Protein AF-A0A9X3I1W9-F1 (afdb_monomer_lite)

Foldseek 3Di:
DDPPPVDPPDPDPQDPVRNDDDDPVVVCVVCVVVVVVVVVVVVVVVVVVVVVVVVVVD

Radius of gyration: 24.12 Å; chains: 1; bounding box: 45×38×65 Å

Sequence (58 aa):
MNFQQEHIPKDQPASEREGYGFSLENFLEDQWMYLVGILIILGIFFYARYAWRKRNER

Organism: NCBI:txid2994553

pLDDT: mean 80.3, std 16.18, range [40.31, 98.25]

Structure (mmCIF, N/CA/C/O backbone):
data_AF-A0A9X3I1W9-F1
#
_entry.id   AF-A0A9X3I1W9-F1
#
loop_
_atom_site.group_PDB
_atom_site.id
_atom_site.type_symbol
_atom_site.label_atom_id
_atom_site.label_alt_id
_atom_site.label_comp_id
_atom_site.label_asym_id
_atom_site.label_entity_id
_atom_site.label_seq_id
_atom_site.pdbx_PDB_ins_code
_atom_site.Cartn_x
_atom_site.Cartn_y
_atom_site.Cartn_z
_atom_site.occupancy
_atom_site.B_iso_or_equiv
_atom_site.auth_seq_id
_atom_site.auth_comp_id
_atom_site.auth_asym_id
_atom_site.auth_atom_id
_atom_site.pdbx_PDB_model_num
ATOM 1 N N . MET A 1 1 ? 19.662 30.352 -43.304 1.00 40.31 1 MET A N 1
ATOM 2 C CA . MET A 1 1 ? 19.651 30.452 -41.830 1.00 40.31 1 MET A CA 1
ATOM 3 C C . MET A 1 1 ? 19.178 29.114 -41.305 1.00 40.31 1 MET A C 1
ATOM 5 O O . MET A 1 1 ? 18.054 28.730 -41.594 1.00 40.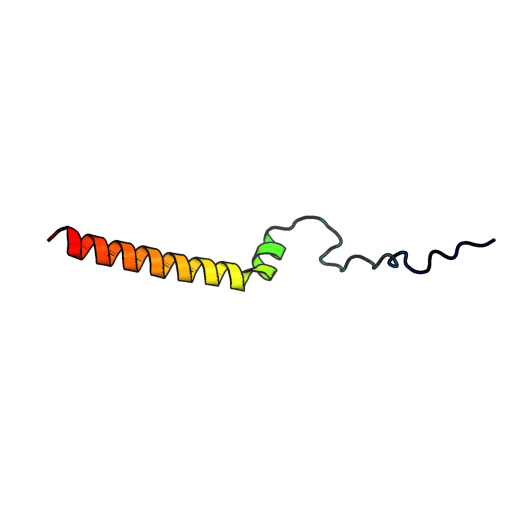31 1 MET A O 1
ATOM 9 N N . ASN A 1 2 ? 20.087 28.355 -40.697 1.00 50.22 2 ASN A N 1
ATOM 10 C CA . ASN A 1 2 ? 19.839 26.991 -40.247 1.00 50.22 2 ASN A CA 1
ATOM 11 C C . ASN A 1 2 ? 19.285 27.079 -38.819 1.00 50.22 2 ASN A C 1
ATOM 13 O O . ASN A 1 2 ? 20.024 27.421 -37.899 1.00 50.22 2 ASN A O 1
ATOM 17 N N . PHE A 1 3 ? 17.977 26.886 -38.655 1.00 53.09 3 PHE A N 1
ATOM 18 C CA . PHE A 1 3 ? 17.340 26.848 -37.342 1.00 53.09 3 PHE A CA 1
ATOM 19 C C . PHE A 1 3 ? 17.691 25.508 -36.697 1.00 53.09 3 PHE A C 1
ATOM 21 O O . PHE A 1 3 ? 16.997 24.513 -36.888 1.00 53.09 3 PHE A O 1
ATOM 28 N N . GLN A 1 4 ? 18.811 25.464 -35.978 1.00 60.50 4 GLN A N 1
ATOM 29 C CA . GLN A 1 4 ? 19.152 24.325 -35.137 1.00 60.50 4 GLN A CA 1
ATOM 30 C C . GLN A 1 4 ? 18.146 24.289 -33.982 1.00 60.50 4 GLN A C 1
ATOM 32 O O . GLN A 1 4 ? 18.251 25.048 -33.023 1.00 60.50 4 GLN A O 1
ATOM 37 N N . GLN A 1 5 ? 17.120 23.446 -34.111 1.00 62.66 5 GLN A N 1
ATOM 38 C CA . GL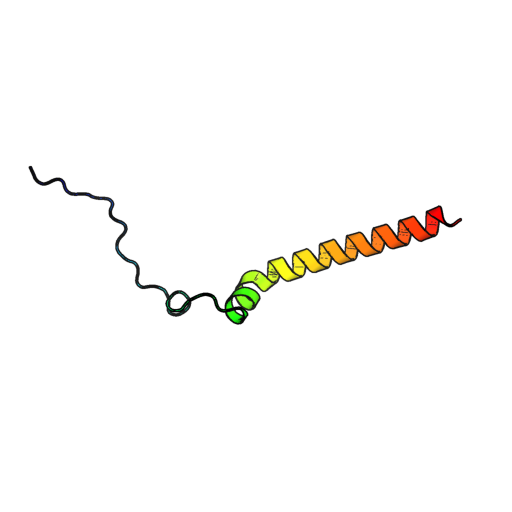N A 1 5 ? 16.233 23.088 -33.008 1.00 62.66 5 GLN A CA 1
ATOM 39 C C . GLN A 1 5 ? 17.051 22.274 -32.004 1.00 62.66 5 GLN A C 1
ATOM 41 O O . GLN A 1 5 ? 17.147 21.054 -32.082 1.00 62.66 5 GLN A O 1
ATOM 46 N N . GLU A 1 6 ? 17.682 22.979 -31.075 1.00 61.09 6 GLU A N 1
ATOM 47 C CA . GLU A 1 6 ? 18.648 22.446 -30.114 1.00 61.09 6 GLU A CA 1
ATOM 48 C C . GLU A 1 6 ? 17.992 21.559 -29.033 1.00 61.09 6 GLU A C 1
ATOM 50 O O . GLU A 1 6 ? 18.671 21.091 -28.124 1.00 61.09 6 GLU A O 1
ATOM 55 N N . HIS A 1 7 ? 16.667 21.361 -29.063 1.00 63.38 7 HIS A N 1
ATOM 56 C CA . HIS A 1 7 ? 15.890 20.774 -27.959 1.00 63.38 7 HIS A CA 1
ATOM 57 C C . HIS A 1 7 ? 14.848 19.743 -28.421 1.00 63.38 7 HIS A C 1
ATOM 59 O O . HIS A 1 7 ? 13.830 19.572 -27.753 1.00 63.38 7 HIS A O 1
ATOM 65 N N . ILE A 1 8 ? 15.045 19.056 -29.553 1.00 61.41 8 ILE A N 1
ATOM 66 C CA . ILE A 1 8 ? 14.239 17.850 -29.793 1.00 61.41 8 ILE A CA 1
ATOM 67 C C . ILE A 1 8 ? 14.776 16.777 -28.838 1.00 61.41 8 ILE A C 1
ATOM 69 O O . ILE A 1 8 ? 15.959 16.435 -28.947 1.00 61.41 8 ILE A O 1
ATOM 73 N N . PRO A 1 9 ? 13.970 16.281 -27.876 1.00 65.12 9 PRO A N 1
ATOM 74 C CA . PRO A 1 9 ? 14.404 15.208 -27.000 1.00 65.12 9 PRO A CA 1
ATOM 75 C C . PRO A 1 9 ? 14.807 14.037 -27.887 1.00 65.12 9 PRO A C 1
ATOM 77 O O . PRO A 1 9 ? 14.023 13.580 -28.714 1.00 65.12 9 PRO A O 1
ATOM 80 N N . LYS A 1 10 ? 16.061 13.606 -27.766 1.00 66.44 10 LYS A N 1
ATOM 81 C CA . LYS A 1 10 ? 16.564 12.436 -28.479 1.00 66.44 10 LYS A CA 1
ATOM 82 C C . LYS A 1 10 ? 15.655 11.262 -28.129 1.00 66.44 10 LYS A C 1
ATOM 84 O O . LYS A 1 10 ? 15.488 11.007 -26.937 1.00 66.44 10 LYS A O 1
ATOM 89 N N . ASP A 1 11 ? 15.106 10.586 -29.139 1.00 66.69 11 ASP A N 1
ATOM 90 C CA . ASP A 1 11 ? 14.331 9.359 -28.949 1.00 66.69 11 ASP A CA 1
ATOM 91 C C . ASP A 1 11 ? 15.151 8.419 -28.065 1.00 66.69 11 ASP A C 1
ATOM 93 O O . ASP A 1 11 ? 16.205 7.908 -28.462 1.00 66.69 11 ASP A O 1
ATOM 97 N N . GLN A 1 12 ? 14.722 8.283 -26.812 1.00 67.06 12 GLN A N 1
ATOM 98 C CA . GLN A 1 12 ? 15.295 7.297 -25.921 1.00 67.06 12 GLN A CA 1
ATOM 99 C C . GLN A 1 12 ? 14.690 5.966 -26.352 1.00 67.06 12 GLN A C 1
ATOM 101 O O . GLN A 1 12 ? 13.470 5.894 -26.526 1.00 67.06 12 GLN A O 1
ATOM 106 N N . PRO A 1 13 ? 15.505 4.925 -26.582 1.00 67.50 13 PRO A N 1
ATOM 107 C CA . PRO A 1 13 ? 14.940 3.605 -26.778 1.00 67.50 13 PRO A CA 1
ATOM 108 C C . PRO A 1 13 ? 14.081 3.306 -25.551 1.00 67.50 13 PRO A C 1
ATOM 110 O O . PRO A 1 13 ? 14.554 3.468 -24.424 1.00 67.50 13 PRO A O 1
ATOM 113 N N . ALA A 1 14 ? 12.823 2.927 -25.777 1.00 62.56 14 ALA A N 1
ATOM 114 C CA . ALA A 1 14 ? 11.970 2.451 -24.701 1.00 62.56 14 ALA A CA 1
ATOM 115 C C . ALA A 1 14 ? 12.743 1.366 -2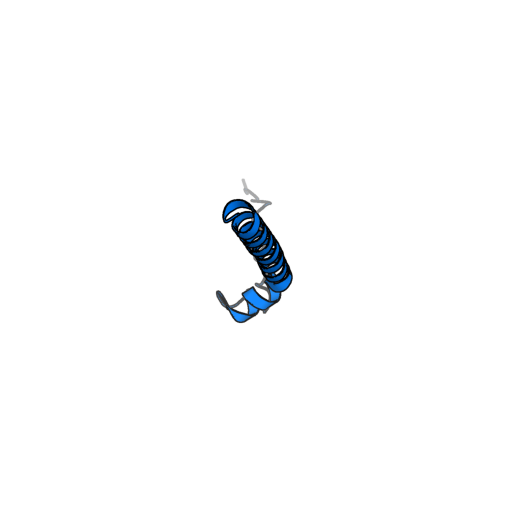3.942 1.00 62.56 14 ALA A C 1
ATOM 117 O O . ALA A 1 14 ? 13.357 0.491 -24.569 1.00 62.56 14 ALA A O 1
ATOM 118 N N . SER A 1 15 ? 12.764 1.440 -22.610 1.00 64.88 15 SER A N 1
ATOM 119 C CA . SER A 1 15 ? 13.336 0.350 -21.819 1.00 64.88 15 SER A CA 1
ATOM 120 C C . SER A 1 15 ? 12.624 -0.965 -22.177 1.00 64.88 15 SER A C 1
ATOM 122 O O . SER A 1 15 ? 11.487 -0.948 -22.653 1.00 64.88 15 SER A O 1
ATOM 124 N N . GLU A 1 16 ? 13.250 -2.129 -21.959 1.00 61.50 16 GLU A N 1
ATOM 125 C CA . GLU A 1 16 ? 12.610 -3.428 -22.261 1.00 61.50 16 GLU A CA 1
ATOM 126 C C . GLU A 1 16 ? 11.219 -3.574 -21.605 1.00 61.50 16 GLU A C 1
ATOM 128 O O . GLU A 1 16 ? 10.363 -4.290 -22.121 1.00 61.50 16 GLU A O 1
ATOM 133 N N . ARG A 1 17 ? 10.971 -2.841 -20.507 1.00 58.81 17 ARG A N 1
ATOM 134 C CA . ARG A 1 17 ? 9.683 -2.755 -19.801 1.00 58.81 17 ARG A CA 1
ATOM 135 C C . ARG A 1 17 ? 8.692 -1.753 -20.411 1.00 58.81 17 ARG A C 1
ATOM 137 O O . ARG A 1 17 ? 7.489 -1.943 -20.276 1.00 58.81 17 ARG A O 1
ATOM 144 N N . GLU A 1 18 ? 9.171 -0.708 -21.079 1.00 62.28 18 GLU A N 1
ATOM 145 C CA . GLU A 1 18 ? 8.362 0.348 -21.713 1.00 62.28 18 GLU A CA 1
ATOM 146 C C . GLU A 1 18 ? 8.006 0.038 -23.176 1.00 62.28 18 GLU A C 1
ATOM 148 O O . GLU A 1 18 ? 7.135 0.686 -23.757 1.00 62.28 18 GLU A O 1
ATOM 153 N N . GLY A 1 19 ? 8.670 -0.951 -23.782 1.00 65.00 19 GLY A N 1
ATOM 154 C CA . GLY A 1 19 ? 8.538 -1.262 -25.207 1.00 65.00 19 GLY A CA 1
ATOM 155 C C . GLY A 1 19 ? 7.185 -1.834 -25.642 1.00 65.00 19 GLY A C 1
ATOM 156 O O . GLY A 1 19 ? 6.889 -1.819 -26.834 1.00 65.00 19 GLY A O 1
ATOM 157 N N . TYR A 1 20 ? 6.347 -2.327 -24.724 1.00 64.56 20 TYR A N 1
ATOM 158 C CA . TYR A 1 20 ? 5.120 -3.042 -25.091 1.00 64.56 20 TYR A CA 1
ATOM 159 C C . TYR A 1 20 ? 3.966 -2.804 -24.106 1.00 64.56 20 TYR A C 1
ATOM 161 O O . TYR A 1 20 ? 3.68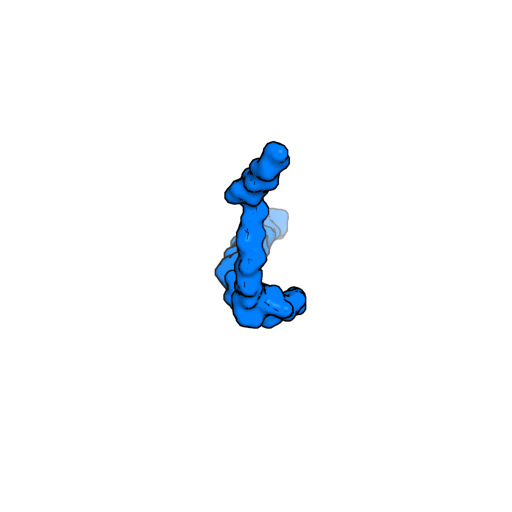3 -3.639 -23.258 1.00 64.56 20 TYR A O 1
ATOM 169 N N . GLY A 1 21 ? 3.236 -1.697 -24.285 1.00 70.25 21 GLY A N 1
ATOM 170 C CA . GLY A 1 21 ? 1.862 -1.524 -23.790 1.00 70.25 21 GLY A CA 1
ATOM 171 C C . GLY A 1 21 ? 1.646 -1.607 -22.269 1.00 70.25 21 GLY A C 1
ATOM 172 O O . GLY A 1 21 ? 2.564 -1.750 -21.470 1.00 70.25 21 GLY A O 1
ATOM 173 N N . PHE A 1 22 ? 0.386 -1.474 -21.846 1.00 75.88 22 PHE A N 1
ATOM 174 C CA . PHE A 1 22 ? 0.016 -1.636 -20.439 1.00 75.88 22 PHE A CA 1
ATOM 175 C C . PHE A 1 22 ? 0.027 -3.122 -20.056 1.00 75.88 22 PHE A C 1
ATOM 177 O O . PHE A 1 22 ? -0.766 -3.901 -20.586 1.00 75.88 22 PHE A O 1
ATOM 184 N N . SER A 1 23 ? 0.881 -3.496 -19.101 1.00 83.62 23 SER A N 1
ATOM 185 C CA . SER A 1 23 ? 0.853 -4.805 -18.441 1.00 83.62 23 SER A CA 1
ATOM 186 C C . SER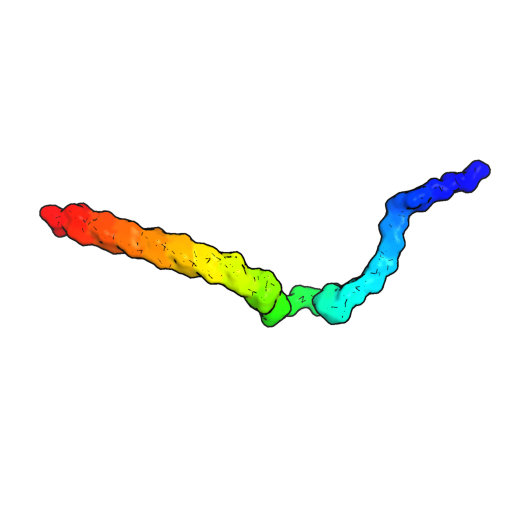 A 1 23 ? 0.347 -4.649 -17.011 1.00 83.62 23 SER A C 1
ATOM 188 O O . SER A 1 23 ? 0.921 -3.908 -16.211 1.00 83.62 23 SER A O 1
ATOM 190 N N . LEU A 1 24 ? -0.732 -5.364 -16.686 1.00 82.38 24 LEU A N 1
ATOM 191 C CA . LEU A 1 24 ? -1.338 -5.335 -15.354 1.00 82.38 24 LEU A CA 1
ATOM 192 C C . LEU A 1 24 ? -0.392 -5.924 -14.296 1.00 82.38 24 LEU A C 1
ATOM 194 O O . LEU A 1 24 ? -0.365 -5.440 -13.172 1.00 82.38 24 LEU A O 1
ATOM 198 N N . GLU A 1 25 ? 0.423 -6.912 -14.668 1.00 86.50 25 GLU A N 1
ATOM 199 C CA . GLU A 1 25 ? 1.442 -7.504 -13.795 1.00 86.50 25 GLU A CA 1
ATOM 200 C C . GLU A 1 25 ? 2.548 -6.496 -13.460 1.00 86.50 25 GLU A C 1
ATOM 202 O O . GLU A 1 25 ? 2.788 -6.236 -12.283 1.00 86.50 25 GLU A O 1
ATOM 207 N N . ASN A 1 26 ? 3.121 -5.834 -14.475 1.00 85.31 26 ASN A N 1
ATOM 208 C CA . ASN A 1 26 ? 4.153 -4.807 -14.276 1.00 85.31 26 ASN A CA 1
ATOM 209 C C . ASN A 1 26 ? 3.618 -3.638 -13.441 1.00 85.31 26 ASN A C 1
ATOM 211 O O . ASN A 1 26 ? 4.307 -3.119 -12.571 1.00 85.31 26 ASN A O 1
ATOM 215 N N . PHE A 1 27 ? 2.362 -3.241 -13.666 1.00 85.44 27 PHE A N 1
ATOM 216 C CA . PHE A 1 27 ? 1.725 -2.193 -12.877 1.00 85.44 27 PHE A CA 1
ATOM 217 C C . PHE A 1 27 ? 1.598 -2.582 -11.400 1.00 85.44 27 PHE A C 1
ATOM 219 O O . PHE A 1 27 ? 1.887 -1.770 -10.523 1.00 85.44 27 PHE A O 1
ATOM 226 N N . LEU A 1 28 ? 1.170 -3.812 -11.106 1.00 89.81 28 LEU A N 1
ATOM 227 C CA . LEU A 1 28 ? 1.066 -4.287 -9.726 1.00 89.81 28 LEU A CA 1
ATOM 228 C C . LEU A 1 28 ? 2.444 -4.403 -9.063 1.00 89.81 28 LEU A C 1
ATOM 230 O O . LEU A 1 28 ? 2.571 -4.043 -7.892 1.00 89.81 28 LEU A O 1
ATOM 234 N N . GLU A 1 29 ? 3.455 -4.866 -9.802 1.00 89.38 29 GLU A N 1
ATOM 235 C CA . GLU A 1 29 ? 4.833 -4.961 -9.316 1.00 89.38 29 GLU A CA 1
ATOM 236 C C . GLU A 1 29 ? 5.433 -3.579 -9.047 1.00 89.38 29 GLU A C 1
ATOM 238 O O . GLU A 1 29 ? 6.032 -3.387 -7.999 1.00 89.38 29 GLU A O 1
ATOM 243 N N . ASP A 1 30 ? 5.225 -2.591 -9.916 1.00 89.19 30 ASP A N 1
ATOM 244 C CA . ASP A 1 30 ? 5.794 -1.250 -9.737 1.00 89.19 30 ASP A CA 1
ATOM 245 C C . ASP A 1 30 ? 5.046 -0.438 -8.666 1.00 89.19 30 ASP A C 1
ATOM 247 O O . ASP A 1 30 ? 5.639 0.380 -7.958 1.00 89.19 30 ASP A O 1
ATOM 251 N N . GLN A 1 31 ? 3.734 -0.653 -8.518 1.00 92.69 31 GLN A N 1
ATOM 252 C CA . GLN A 1 31 ? 2.875 0.138 -7.626 1.00 92.69 31 GLN A CA 1
ATOM 253 C C . GLN A 1 31 ? 2.568 -0.547 -6.285 1.00 92.69 31 GLN A C 1
ATOM 255 O O . GLN A 1 31 ? 1.731 -0.060 -5.517 1.00 92.69 31 GLN A O 1
ATOM 260 N N . TRP A 1 32 ? 3.247 -1.652 -5.962 1.00 93.94 32 TRP A N 1
ATOM 261 C CA . TRP A 1 32 ? 2.961 -2.480 -4.784 1.00 93.94 32 TRP A CA 1
ATOM 262 C C . TRP A 1 32 ? 2.910 -1.693 -3.463 1.00 93.94 32 TRP A C 1
ATOM 264 O O . TRP A 1 32 ? 2.044 -1.942 -2.622 1.00 93.94 32 TRP A O 1
ATOM 274 N N . MET A 1 33 ? 3.780 -0.691 -3.287 1.00 95.06 33 MET A N 1
ATOM 275 C CA . MET A 1 33 ? 3.803 0.148 -2.080 1.00 95.06 33 MET A CA 1
ATOM 276 C C . MET A 1 33 ? 2.531 0.989 -1.939 1.00 95.06 33 MET A C 1
ATOM 278 O O . MET A 1 33 ? 1.991 1.123 -0.839 1.00 95.06 33 MET A O 1
ATOM 282 N N . TYR A 1 34 ? 2.020 1.534 -3.047 1.00 95.12 34 TYR A N 1
ATOM 283 C CA . TYR A 1 34 ? 0.777 2.303 -3.047 1.00 95.12 34 TYR A CA 1
ATOM 284 C C . TYR A 1 34 ? -0.421 1.411 -2.727 1.00 95.12 34 TYR A C 1
ATOM 286 O O . TYR A 1 34 ? -1.290 1.814 -1.953 1.00 95.12 34 TYR A O 1
ATOM 294 N N . LEU A 1 35 ? -0.437 0.178 -3.244 1.00 95.56 35 LEU A N 1
ATOM 295 C CA . LEU A 1 35 ? -1.463 -0.813 -2.906 1.00 95.56 35 LEU A CA 1
ATOM 296 C C . LEU A 1 35 ? -1.466 -1.118 -1.403 1.00 95.56 35 LEU A C 1
ATOM 298 O O . LEU A 1 35 ? -2.526 -1.111 -0.775 1.00 95.56 35 LEU A O 1
ATOM 302 N N . VAL A 1 36 ? -0.288 -1.297 -0.798 1.00 96.81 36 VAL A N 1
ATOM 303 C CA . VAL A 1 36 ? -0.156 -1.476 0.658 1.00 96.81 36 VAL A CA 1
ATOM 304 C C . VAL A 1 36 ? -0.663 -0.246 1.417 1.00 96.81 36 VAL A C 1
ATOM 306 O O . VAL A 1 36 ? -1.417 -0.390 2.381 1.00 96.81 36 VAL A O 1
ATOM 309 N N . GLY A 1 37 ? -0.322 0.965 0.968 1.00 97.88 37 GLY A N 1
ATOM 310 C CA . GLY A 1 37 ? -0.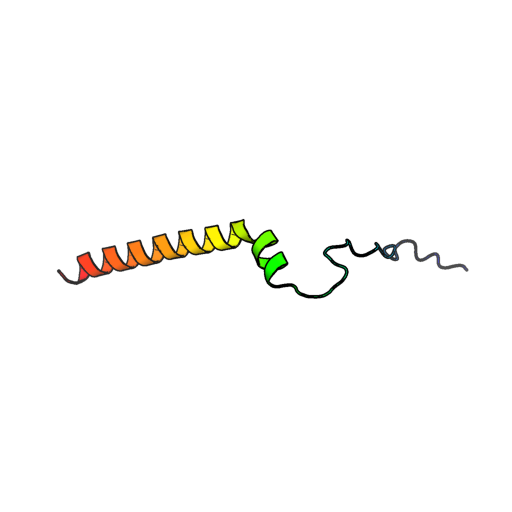821 2.208 1.564 1.00 97.88 37 GLY A CA 1
ATOM 311 C C . GLY A 1 37 ? -2.351 2.303 1.552 1.00 97.88 37 GLY A C 1
ATOM 312 O O . GLY A 1 37 ? -2.964 2.637 2.570 1.00 97.88 37 GLY A O 1
ATOM 313 N N . ILE A 1 38 ? -2.981 1.934 0.433 1.00 97.12 38 ILE A N 1
ATOM 314 C CA . ILE A 1 38 ? -4.444 1.889 0.301 1.00 97.12 38 ILE A CA 1
ATOM 315 C C . ILE A 1 38 ? -5.047 0.894 1.301 1.00 97.12 38 ILE A C 1
ATOM 317 O O . ILE A 1 38 ? -6.017 1.227 1.985 1.00 97.12 38 ILE A O 1
ATOM 321 N N . LEU A 1 39 ? -4.460 -0.299 1.442 1.00 97.44 39 LEU A N 1
ATOM 322 C CA . LEU A 1 39 ? -4.938 -1.304 2.397 1.00 97.44 39 LEU A CA 1
ATOM 323 C C . LEU A 1 39 ? -4.855 -0.818 3.849 1.00 97.44 39 LEU A C 1
ATOM 325 O O . LEU A 1 39 ? -5.786 -1.051 4.622 1.00 97.44 39 LEU A O 1
ATOM 329 N N . ILE A 1 40 ? -3.789 -0.102 4.214 1.00 98.06 40 ILE A N 1
ATOM 330 C CA . ILE A 1 40 ? -3.644 0.484 5.554 1.00 98.06 40 ILE A CA 1
ATOM 331 C C . ILE A 1 40 ? -4.753 1.509 5.816 1.00 98.06 40 ILE A C 1
ATOM 333 O O . ILE A 1 40 ? -5.420 1.442 6.852 1.00 98.06 40 ILE A O 1
ATOM 337 N N . ILE A 1 41 ? -4.989 2.429 4.876 1.00 98.25 41 ILE A N 1
ATOM 338 C CA . ILE A 1 41 ? -6.034 3.454 5.014 1.00 98.25 41 ILE A CA 1
ATOM 339 C C . ILE A 1 41 ? -7.412 2.800 5.149 1.00 98.25 41 ILE A C 1
ATOM 341 O O . ILE A 1 41 ? -8.185 3.175 6.034 1.00 98.25 41 ILE A O 1
ATOM 345 N N . LEU A 1 42 ? -7.709 1.792 4.324 1.00 98.06 42 LEU A N 1
ATOM 346 C CA . LEU A 1 42 ? -8.958 1.037 4.416 1.00 98.06 42 LEU A CA 1
ATOM 347 C C . LEU A 1 42 ? -9.095 0.343 5.774 1.00 98.06 42 LEU A C 1
ATOM 349 O O . LEU A 1 42 ? -10.149 0.444 6.403 1.00 98.06 42 LEU A O 1
ATOM 353 N N . GLY A 1 43 ? -8.036 -0.303 6.264 1.00 97.69 43 GLY A N 1
ATOM 354 C CA . GLY A 1 43 ? -8.022 -0.942 7.579 1.00 97.69 43 GLY A CA 1
ATOM 355 C C . GLY A 1 43 ? -8.349 0.037 8.709 1.00 97.69 43 GLY A C 1
ATOM 356 O O . GLY A 1 43 ? -9.220 -0.241 9.538 1.00 97.69 43 GLY A O 1
ATOM 357 N N . ILE A 1 44 ? -7.721 1.217 8.703 1.00 97.94 44 ILE A N 1
ATOM 358 C CA . ILE A 1 44 ? -7.993 2.283 9.678 1.00 97.94 44 ILE A CA 1
ATOM 359 C C . ILE A 1 44 ? -9.442 2.762 9.563 1.00 97.94 44 ILE A C 1
ATOM 361 O O . ILE A 1 44 ? -10.131 2.888 10.579 1.00 97.94 44 ILE A O 1
ATOM 365 N N . PHE A 1 45 ? -9.923 3.004 8.343 1.00 97.94 45 PHE A N 1
ATOM 366 C CA . PHE A 1 45 ? -11.283 3.472 8.100 1.00 97.94 45 PHE A CA 1
ATOM 367 C C . PHE A 1 45 ? -12.327 2.482 8.628 1.00 97.94 45 PHE A C 1
ATOM 369 O O . PHE A 1 45 ? -13.219 2.871 9.387 1.00 97.94 45 PHE A O 1
ATOM 376 N N . PHE A 1 46 ? -12.203 1.196 8.287 1.00 97.38 46 PHE A N 1
ATOM 377 C CA . PHE A 1 46 ? -13.127 0.165 8.758 1.00 97.38 46 PHE A CA 1
ATOM 378 C C . PHE A 1 46 ? -13.061 -0.016 10.273 1.00 97.38 46 PHE A C 1
ATOM 380 O O . PHE A 1 46 ? -14.107 -0.129 10.917 1.00 97.38 46 PHE A O 1
ATOM 387 N N . TYR A 1 47 ? -11.862 0.020 10.859 1.00 96.81 47 TYR A N 1
ATOM 388 C CA . TYR A 1 47 ? -11.694 -0.035 12.308 1.00 96.81 47 TYR A CA 1
ATOM 389 C C . TYR A 1 47 ? -12.393 1.139 13.006 1.00 96.81 47 TYR A C 1
ATOM 391 O O . TYR A 1 47 ? -13.193 0.932 13.924 1.00 96.81 47 TYR A O 1
ATOM 399 N N . ALA A 1 48 ? -12.151 2.368 12.544 1.00 96.06 48 ALA A N 1
ATOM 400 C CA . ALA A 1 48 ? -12.782 3.565 13.090 1.00 96.06 48 ALA A CA 1
ATOM 401 C C . ALA A 1 48 ? -14.309 3.511 12.933 1.00 96.06 48 ALA A C 1
ATOM 403 O O . ALA A 1 48 ? -15.046 3.773 13.888 1.00 96.06 48 ALA A O 1
ATOM 404 N N . ARG A 1 49 ? -14.798 3.094 11.758 1.00 95.44 49 ARG A N 1
ATOM 405 C CA . ARG A 1 49 ? -16.231 2.944 11.477 1.00 95.44 49 ARG A CA 1
ATOM 406 C C . ARG A 1 49 ? -16.895 1.911 12.385 1.00 95.44 49 ARG A C 1
ATOM 408 O O . ARG A 1 49 ? -18.023 2.144 12.835 1.00 95.44 49 ARG A O 1
ATOM 415 N N . TYR A 1 50 ? -16.222 0.792 12.644 1.00 95.06 50 TYR A N 1
ATOM 416 C CA . TYR A 1 50 ? -16.686 -0.253 13.553 1.00 95.06 50 TYR A CA 1
ATOM 417 C C . TYR A 1 50 ? -16.715 0.236 15.005 1.00 95.06 50 TYR A C 1
ATOM 419 O O . TYR A 1 50 ? -17.731 0.089 15.689 1.00 95.06 50 TYR A O 1
ATOM 427 N N . ALA A 1 51 ? -15.639 0.882 15.462 1.00 92.56 51 ALA A N 1
ATOM 428 C CA . ALA A 1 51 ? -15.549 1.442 16.807 1.00 92.56 51 ALA A CA 1
ATOM 429 C C . ALA A 1 51 ? -16.623 2.511 17.059 1.00 92.56 51 ALA A C 1
ATOM 431 O O . ALA A 1 51 ? -17.235 2.526 18.128 1.00 92.56 51 ALA A O 1
ATOM 432 N N . TRP A 1 52 ? -16.888 3.369 16.069 1.00 93.12 52 TRP A N 1
ATOM 433 C CA . TRP A 1 52 ? -17.964 4.354 16.134 1.00 93.12 52 TRP A CA 1
ATOM 434 C C . TRP A 1 52 ? -19.336 3.683 16.227 1.00 93.12 52 TRP A C 1
ATOM 436 O O . TRP A 1 52 ? -20.104 4.007 17.130 1.00 93.12 52 TRP A O 1
ATOM 446 N N . ARG A 1 53 ? -19.615 2.679 15.379 1.00 92.00 53 ARG A N 1
ATOM 447 C CA . ARG A 1 53 ? -20.891 1.943 15.415 1.00 92.00 53 ARG A CA 1
ATOM 448 C C . ARG A 1 53 ? -21.161 1.341 16.794 1.00 92.00 53 ARG A C 1
ATOM 450 O O . ARG A 1 53 ? -22.217 1.572 17.367 1.00 92.00 53 ARG A O 1
ATOM 457 N N . LYS A 1 54 ? -20.162 0.664 17.368 1.00 89.75 54 LYS A N 1
ATOM 458 C CA . LYS A 1 54 ? -20.255 0.034 18.694 1.00 89.75 54 LYS A CA 1
ATOM 459 C C . LYS A 1 54 ? -20.549 1.029 19.826 1.00 89.75 54 LYS A C 1
ATOM 461 O O . LYS A 1 54 ? -21.125 0.641 20.837 1.00 89.75 54 LYS A O 1
ATOM 466 N N . ARG A 1 55 ? -20.111 2.285 19.695 1.00 85.25 55 ARG A N 1
ATOM 467 C CA . ARG A 1 55 ? -20.355 3.340 20.694 1.00 85.25 55 ARG A CA 1
ATOM 468 C C . ARG A 1 55 ? -21.713 4.014 20.521 1.00 85.25 55 ARG A C 1
ATOM 470 O O . ARG A 1 55 ? -22.255 4.468 21.514 1.00 85.25 55 ARG A O 1
ATOM 477 N N . ASN A 1 56 ? -22.222 4.077 19.293 1.00 84.38 56 ASN A N 1
ATOM 478 C CA . ASN A 1 56 ? -23.456 4.784 18.948 1.00 84.38 56 ASN A CA 1
ATOM 479 C C . ASN A 1 56 ? -24.706 3.879 18.950 1.00 84.38 56 ASN A C 1
ATOM 481 O O . ASN A 1 56 ? -25.816 4.383 18.853 1.00 84.38 56 ASN A O 1
ATOM 485 N N . GLU A 1 57 ? -24.521 2.555 19.019 1.00 73.19 57 GLU A N 1
ATOM 486 C CA . GLU A 1 57 ? -25.577 1.547 19.230 1.00 73.19 57 GLU A CA 1
ATOM 487 C C . GLU A 1 57 ? -25.796 1.212 20.728 1.00 73.19 57 GLU A C 1
ATOM 489 O O . GLU A 1 57 ? -26.543 0.288 21.043 1.00 73.19 57 GLU A O 1
ATOM 494 N N . ARG A 1 58 ? -25.135 1.932 21.648 1.00 54.09 58 ARG A N 1
ATOM 495 C CA . ARG A 1 58 ? -25.432 1.939 23.093 1.00 54.09 58 ARG A CA 1
ATOM 496 C C . ARG A 1 58 ? -26.306 3.134 23.434 1.00 54.09 58 ARG A C 1
ATOM 498 O O . ARG A 1 58 ? -27.163 2.959 24.323 1.00 54.09 58 ARG A O 1
#

Secondary structure (DSSP, 8-state):
-----TTPPP-PPPPTTTSS---HHHHHHHTHHHHHHHHHHHHHHHHHHHHHHHHH--